Protein AF-A0A8E4IKQ4-F1 (afdb_monomer_lite)

Foldseek 3Di:
DPVVVVVV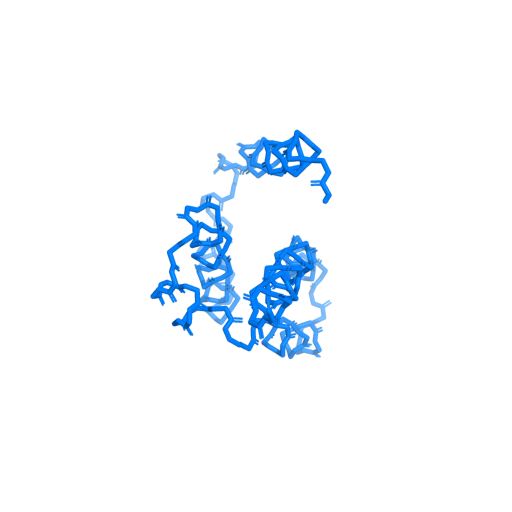VVVVLVVVVVVCCVVCPVVLVVDPPLLNVLVVLLVQCLVCLVVVPPVSVVVRVPCNVVSLVVQCVVDPDPVSNVSSVSSVVSNVSSVVSVVVVVVVPD

Secondary structure (DSSP, 8-state):
--HHHHHHHHHHHHHHHHTTHHHHHHHHTTS-HHHHHHHHHHHHHHHHHHHT-HHHHHHHSTTHHHHHHHHHHH---HHHHHHHHHTHHHHHHHHHHHHHHHHT--

pLDDT: mean 77.31, std 18.65, range [36.03, 97.0]

Organism: Escherichia fergusonii (NCBI:txid564)

Structure (mmCIF, N/CA/C/O backbone):
data_AF-A0A8E4IKQ4-F1
#
_entry.id   AF-A0A8E4IKQ4-F1
#
loop_
_atom_site.group_PDB
_atom_site.id
_atom_site.type_symbol
_atom_site.label_atom_id
_atom_site.label_alt_id
_atom_site.label_comp_id
_atom_site.label_asym_id
_atom_site.label_entity_id
_atom_site.label_seq_id
_atom_site.pdbx_PDB_ins_code
_atom_site.Cartn_x
_atom_site.Cartn_y
_atom_site.Cartn_z
_atom_site.occupancy
_atom_site.B_iso_or_equiv
_atom_site.auth_seq_id
_atom_site.auth_comp_id
_atom_site.auth_asym_id
_atom_site.auth_atom_id
_atom_site.pdbx_PDB_model_num
ATOM 1 N N . MET A 1 1 ? 3.465 -10.904 -19.375 1.00 44.97 1 MET A N 1
ATOM 2 C CA . MET A 1 1 ? 2.032 -10.673 -19.099 1.00 44.97 1 MET A CA 1
ATOM 3 C C . MET A 1 1 ? 1.587 -9.632 -20.112 1.00 44.97 1 MET A C 1
ATOM 5 O O . MET A 1 1 ? 2.322 -8.672 -20.256 1.00 44.97 1 MET A O 1
ATOM 9 N N . ASN A 1 2 ? 0.536 -9.867 -20.907 1.00 42.94 2 ASN A N 1
ATOM 10 C CA . ASN A 1 2 ? 0.167 -8.963 -22.009 1.00 42.94 2 ASN A CA 1
ATOM 11 C C . ASN A 1 2 ? 0.025 -7.523 -21.487 1.00 42.94 2 ASN A C 1
ATOM 13 O O . ASN A 1 2 ? -0.848 -7.277 -20.660 1.00 42.94 2 ASN A O 1
ATOM 17 N N . ASP A 1 3 ? 0.846 -6.591 -21.977 1.00 48.03 3 ASP A N 1
ATOM 18 C CA . ASP A 1 3 ? 0.933 -5.206 -21.473 1.00 48.03 3 ASP A CA 1
ATOM 19 C C . ASP A 1 3 ? -0.424 -4.481 -21.489 1.00 48.03 3 ASP A C 1
ATOM 21 O O . ASP A 1 3 ? -0.730 -3.659 -20.629 1.00 48.03 3 ASP A O 1
ATOM 25 N N . LYS A 1 4 ? -1.304 -4.874 -22.418 1.00 38.91 4 LYS A N 1
ATOM 26 C CA . LYS A 1 4 ? -2.685 -4.384 -22.508 1.00 38.91 4 LYS A CA 1
ATOM 27 C C . LYS A 1 4 ? -3.560 -4.816 -21.329 1.00 38.91 4 LYS A C 1
ATOM 29 O O . LYS A 1 4 ? -4.429 -4.058 -20.923 1.00 38.91 4 LYS A O 1
ATOM 34 N N . LEU A 1 5 ? -3.338 -6.011 -20.778 1.00 45.12 5 LEU A N 1
ATOM 35 C CA . LEU A 1 5 ? -4.087 -6.514 -19.624 1.00 45.12 5 LEU A CA 1
ATOM 36 C C . LEU A 1 5 ? -3.705 -5.738 -18.356 1.00 45.12 5 LEU A C 1
ATOM 38 O O . LEU A 1 5 ? -4.582 -5.358 -17.592 1.00 45.12 5 LEU A O 1
ATOM 42 N N . SER A 1 6 ? -2.412 -5.436 -18.186 1.00 51.88 6 SER A N 1
ATOM 43 C CA . SER A 1 6 ? -1.914 -4.626 -17.066 1.00 51.88 6 SER A CA 1
ATOM 44 C C . SER A 1 6 ? -2.443 -3.194 -17.127 1.00 51.88 6 SER A C 1
ATOM 46 O O . SER A 1 6 ? -2.860 -2.657 -16.109 1.00 51.88 6 SER A O 1
ATOM 48 N N . LEU A 1 7 ? -2.481 -2.597 -18.323 1.00 46.47 7 LEU A N 1
ATOM 49 C CA . LEU A 1 7 ? -3.029 -1.257 -18.535 1.00 46.47 7 LEU A CA 1
ATOM 50 C C . LEU A 1 7 ? -4.542 -1.207 -18.273 1.00 46.47 7 LEU A C 1
ATOM 52 O O . LEU A 1 7 ? -5.025 -0.259 -17.667 1.00 46.47 7 LEU A O 1
ATOM 56 N N . ILE A 1 8 ? -5.295 -2.227 -18.702 1.00 52.00 8 ILE A N 1
ATOM 57 C CA . ILE A 1 8 ? -6.742 -2.303 -18.450 1.00 52.00 8 ILE A CA 1
ATOM 58 C C . ILE A 1 8 ? -7.021 -2.455 -16.954 1.00 52.00 8 ILE A C 1
ATOM 60 O O . ILE A 1 8 ? -7.897 -1.760 -16.451 1.00 52.00 8 ILE A O 1
ATOM 64 N N . VAL A 1 9 ? -6.270 -3.289 -16.228 1.00 55.94 9 VAL A N 1
ATOM 65 C CA . VAL A 1 9 ? -6.391 -3.393 -14.762 1.00 55.94 9 VAL A CA 1
ATOM 66 C C . VAL A 1 9 ? -6.093 -2.043 -14.110 1.00 55.94 9 VAL A C 1
ATOM 68 O O . VAL A 1 9 ? -6.921 -1.563 -13.348 1.00 55.94 9 VAL A O 1
ATOM 71 N N . PHE A 1 10 ? -5.004 -1.377 -14.500 1.00 53.44 10 PHE A N 1
ATOM 72 C CA . PHE A 1 10 ? -4.616 -0.062 -13.978 1.00 53.44 10 PHE A CA 1
ATOM 73 C C . PHE A 1 10 ? -5.680 1.021 -14.237 1.00 53.44 10 PHE A C 1
ATOM 75 O O . PHE A 1 10 ? -6.057 1.765 -13.338 1.00 53.44 10 PHE A O 1
ATOM 82 N N . ILE A 1 11 ? -6.240 1.077 -15.451 1.00 54.88 11 ILE A N 1
ATOM 83 C CA . ILE A 1 11 ? -7.310 2.024 -15.804 1.00 54.88 11 ILE A CA 1
ATOM 84 C C . ILE A 1 11 ? -8.599 1.698 -15.041 1.00 54.88 11 ILE A C 1
ATOM 86 O O . ILE A 1 11 ? -9.261 2.604 -14.546 1.00 54.88 11 ILE A O 1
ATOM 90 N N . THR A 1 12 ? -8.959 0.420 -14.911 1.00 52.47 12 THR A N 1
ATOM 91 C CA . THR A 1 12 ? -10.165 0.012 -14.170 1.00 52.47 12 THR A CA 1
ATOM 92 C C . THR A 1 12 ? -10.021 0.340 -12.680 1.00 52.47 12 THR A C 1
ATOM 94 O O . THR A 1 12 ? -10.972 0.816 -12.063 1.00 52.47 12 THR A O 1
ATOM 97 N N . PHE A 1 13 ? -8.818 0.171 -12.129 1.00 54.28 13 PHE A N 1
ATOM 98 C CA . PHE A 1 13 ? -8.466 0.509 -10.753 1.00 54.28 13 PHE A CA 1
ATOM 99 C C . PHE A 1 13 ? -8.556 2.023 -10.498 1.00 54.28 13 PHE A C 1
ATOM 101 O O . PHE A 1 13 ? -9.243 2.457 -9.573 1.00 54.28 13 PHE A O 1
ATOM 108 N N . LEU A 1 14 ? -7.988 2.845 -11.389 1.00 51.12 14 LEU A N 1
ATOM 109 C CA . LEU A 1 14 ? -8.086 4.310 -11.333 1.00 51.12 14 LEU A CA 1
ATOM 110 C C . LEU A 1 14 ? -9.533 4.815 -11.449 1.00 51.12 14 LEU A C 1
ATOM 112 O O . LEU A 1 14 ? -9.933 5.730 -10.726 1.00 51.12 14 LEU A O 1
ATOM 116 N N . VAL A 1 15 ? -10.340 4.222 -12.335 1.00 49.75 15 VAL A N 1
ATOM 117 C CA . VAL A 1 15 ? -11.752 4.597 -12.511 1.00 49.75 15 VAL A CA 1
ATOM 118 C C . VAL A 1 15 ? -12.581 4.216 -11.281 1.00 49.75 15 VAL A C 1
ATOM 120 O O . VAL A 1 15 ? -13.396 5.026 -10.847 1.00 49.75 15 VAL A O 1
ATOM 123 N N . LEU A 1 16 ? -12.342 3.053 -10.664 1.00 50.19 16 LEU A N 1
ATOM 124 C CA . LEU A 1 16 ? -13.011 2.658 -9.417 1.00 50.19 16 LEU A CA 1
ATOM 125 C C . LEU A 1 16 ? -12.676 3.603 -8.253 1.00 50.19 16 LEU A C 1
ATOM 127 O O . LEU A 1 16 ? -13.577 3.972 -7.504 1.00 50.19 16 LEU A O 1
ATOM 131 N N . ARG A 1 17 ? -11.425 4.071 -8.137 1.00 53.91 17 ARG A N 1
ATOM 132 C CA . ARG A 1 17 ? -11.037 5.049 -7.101 1.00 53.91 17 ARG A CA 1
ATOM 133 C C . ARG A 1 17 ? -11.576 6.462 -7.350 1.00 53.91 17 ARG A C 1
ATOM 135 O O . ARG A 1 17 ? -11.813 7.208 -6.405 1.00 53.91 17 ARG A O 1
ATOM 142 N N . SER A 1 18 ? -11.808 6.825 -8.612 1.00 46.28 18 SER A N 1
ATOM 143 C CA . SER A 1 18 ? -12.304 8.154 -9.004 1.00 46.28 18 SER A CA 1
ATOM 144 C C . SER A 1 18 ? -13.789 8.376 -8.678 1.00 46.28 18 SER A C 1
ATOM 146 O O . SER A 1 18 ? -14.216 9.518 -8.511 1.00 46.28 18 SER A O 1
ATOM 148 N N . VAL A 1 19 ? -14.589 7.307 -8.573 1.00 45.69 19 VAL A N 1
ATOM 149 C CA . VAL A 1 19 ? -16.041 7.400 -8.309 1.00 45.69 19 VAL A CA 1
ATOM 150 C C . VAL A 1 19 ? -16.352 7.800 -6.852 1.00 45.69 19 VAL A C 1
ATOM 152 O O . VAL A 1 19 ? -17.441 8.305 -6.588 1.00 45.69 19 VAL A O 1
ATOM 155 N N . ASP A 1 20 ? -15.390 7.704 -5.927 1.00 49.09 20 ASP A N 1
ATOM 156 C CA . ASP A 1 20 ? -15.599 7.977 -4.492 1.00 49.09 20 ASP A CA 1
ATOM 157 C C . ASP A 1 20 ? -15.016 9.318 -3.989 1.00 49.09 20 ASP A C 1
ATOM 159 O O . ASP A 1 20 ? -15.228 9.707 -2.844 1.00 49.09 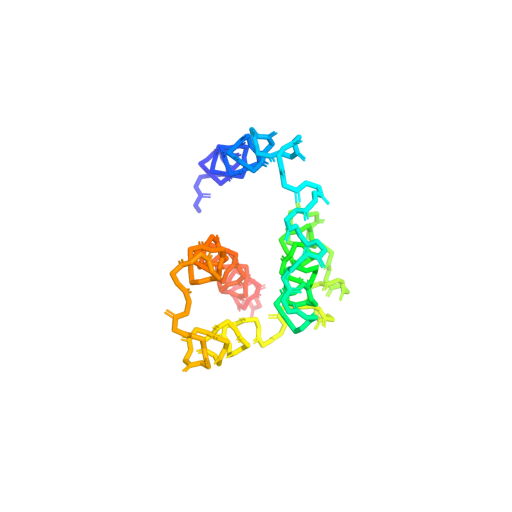20 ASP A O 1
ATOM 163 N N . VAL A 1 21 ? -14.309 10.092 -4.823 1.00 45.44 21 VAL A N 1
ATOM 164 C CA . VAL A 1 21 ? -13.500 11.246 -4.357 1.00 45.44 21 VAL A CA 1
ATOM 165 C C . VAL A 1 21 ? -14.347 12.384 -3.752 1.00 45.44 21 VAL A C 1
ATOM 167 O O . VAL A 1 21 ? -13.916 13.059 -2.816 1.00 45.44 21 VAL A O 1
ATOM 170 N N . ASN A 1 22 ? -15.591 12.565 -4.212 1.00 42.09 22 ASN A N 1
ATOM 171 C CA . ASN A 1 22 ? -16.476 13.641 -3.737 1.00 42.09 22 ASN A CA 1
ATOM 172 C C . ASN A 1 22 ? -17.144 13.357 -2.376 1.00 42.09 22 ASN A C 1
ATOM 174 O O . ASN A 1 22 ? -17.537 14.299 -1.690 1.00 42.09 22 ASN A O 1
ATOM 178 N N . ALA A 1 23 ? -17.247 12.089 -1.959 1.00 47.38 23 ALA A N 1
ATOM 179 C CA . ALA A 1 23 ? -17.651 11.710 -0.600 1.00 47.38 23 ALA A CA 1
ATOM 180 C C . ALA A 1 23 ? -16.426 11.452 0.303 1.00 47.38 23 ALA A C 1
ATOM 182 O O . ALA A 1 23 ? -16.475 11.745 1.500 1.00 47.38 23 ALA A O 1
ATOM 183 N N . ALA A 1 24 ? -15.316 10.980 -0.284 1.00 50.72 24 ALA A N 1
ATOM 184 C CA . ALA A 1 24 ? -14.076 10.595 0.389 1.00 50.72 24 ALA A CA 1
ATOM 185 C C . ALA A 1 24 ? -13.283 11.760 0.999 1.00 50.72 24 ALA A C 1
ATOM 187 O O . ALA A 1 24 ? -12.605 11.571 2.009 1.00 50.72 24 ALA A O 1
ATOM 188 N N . GLY A 1 25 ? -13.372 12.975 0.441 1.00 50.03 25 GLY A N 1
ATOM 189 C CA . GLY A 1 25 ? -12.570 14.117 0.903 1.00 50.03 25 GLY A CA 1
ATOM 190 C C . GLY A 1 25 ? -12.745 14.457 2.392 1.00 50.03 25 GLY A C 1
ATOM 191 O O . GLY A 1 25 ? -11.797 14.887 3.037 1.00 50.03 25 GLY A O 1
ATOM 192 N N . ASN A 1 26 ? -13.923 14.206 2.979 1.00 54.41 26 ASN A N 1
ATOM 193 C CA . ASN A 1 26 ? -14.174 14.414 4.414 1.00 54.41 26 ASN A CA 1
ATOM 194 C C . ASN A 1 26 ? -13.969 13.136 5.25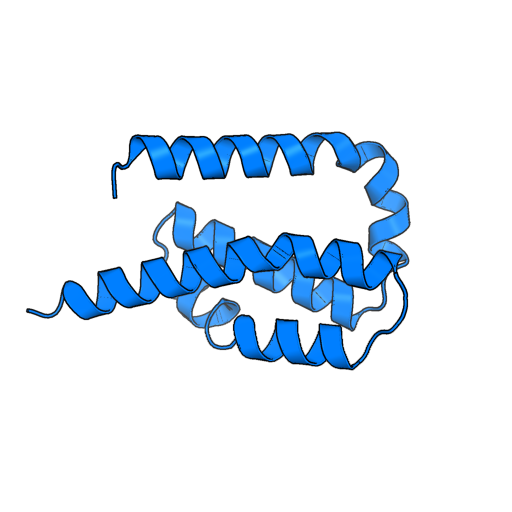5 1.00 54.41 26 ASN A C 1
ATOM 196 O O . ASN A 1 26 ? -13.931 13.199 6.480 1.00 54.41 26 ASN A O 1
ATOM 200 N N . THR A 1 27 ? -13.871 11.963 4.631 1.00 65.31 27 THR A N 1
ATOM 201 C CA . THR A 1 27 ? -13.663 10.669 5.302 1.00 65.31 27 THR A CA 1
ATOM 202 C C . THR A 1 27 ? -12.195 10.265 5.356 1.00 65.31 27 THR A C 1
ATOM 204 O O . THR A 1 27 ? -11.804 9.659 6.347 1.00 65.31 27 THR A O 1
ATOM 207 N N . TYR A 1 28 ? -11.366 10.660 4.386 1.00 69.31 28 TYR A N 1
ATOM 208 C CA . TYR A 1 28 ? -9.917 10.438 4.416 1.00 69.31 28 TYR A CA 1
ATOM 209 C C . TYR A 1 28 ? -9.284 11.096 5.649 1.00 69.31 28 TYR A C 1
ATOM 211 O O . TYR A 1 28 ? -8.652 10.418 6.453 1.00 69.31 28 TYR A O 1
ATOM 219 N N . TYR A 1 29 ? -9.568 12.379 5.910 1.00 75.75 29 TYR A N 1
ATOM 220 C CA . TYR A 1 29 ? -9.066 13.074 7.108 1.00 75.75 29 TYR A CA 1
ATOM 221 C C . TYR A 1 29 ? -9.646 12.554 8.435 1.00 75.75 29 TYR A C 1
ATOM 223 O O . TYR A 1 29 ? -9.115 12.871 9.498 1.00 75.75 29 TYR A O 1
ATOM 231 N N . LYS A 1 30 ? -10.703 11.734 8.395 1.00 82.44 30 LYS A N 1
ATOM 232 C CA . LYS A 1 30 ? -11.246 11.045 9.578 1.00 82.44 30 LYS A CA 1
ATOM 233 C C . LYS A 1 30 ? -10.579 9.699 9.845 1.00 82.44 30 LYS A C 1
ATOM 235 O O . LYS A 1 30 ? -10.781 9.147 10.924 1.00 82.44 30 LYS A O 1
ATOM 240 N N . LEU A 1 31 ? -9.807 9.167 8.897 1.00 86.62 31 LEU A N 1
ATOM 241 C CA . LEU A 1 31 ? -9.036 7.950 9.122 1.00 86.62 31 LEU A CA 1
ATOM 242 C C . LEU A 1 31 ? -7.966 8.193 10.187 1.00 86.62 31 LEU A C 1
ATOM 244 O O . LEU A 1 31 ? -7.480 9.316 10.318 1.00 86.62 31 LEU A O 1
ATOM 248 N N . PRO A 1 32 ? -7.560 7.159 10.933 1.00 92.81 32 PRO A N 1
ATOM 249 C CA . PRO A 1 32 ? -6.371 7.245 11.763 1.00 92.81 32 PRO A CA 1
ATOM 250 C C . PRO A 1 32 ? -5.155 7.674 10.937 1.00 92.81 32 PRO A C 1
ATOM 252 O O . PRO A 1 32 ? -5.029 7.312 9.768 1.00 92.81 32 PRO A O 1
ATOM 255 N N . GLU A 1 33 ? -4.253 8.436 11.549 1.00 92.69 33 GLU A N 1
ATOM 256 C CA . GLU A 1 33 ? -3.074 8.977 10.866 1.00 92.69 33 GLU A CA 1
ATOM 257 C C . GLU A 1 33 ? -2.203 7.886 10.238 1.00 92.69 33 GLU A C 1
ATOM 259 O O . GLU A 1 33 ? -1.773 8.037 9.103 1.00 92.69 33 GLU A O 1
ATOM 264 N N . GLU A 1 34 ? -2.033 6.756 10.921 1.00 93.75 34 GLU A N 1
ATOM 265 C CA . GLU A 1 34 ? -1.289 5.608 10.393 1.00 93.75 34 GLU A CA 1
ATOM 266 C C . GLU A 1 34 ? -1.941 4.978 9.154 1.00 93.75 34 GLU A C 1
ATOM 268 O O . GLU A 1 34 ? -1.238 4.554 8.242 1.00 93.75 34 GLU A O 1
ATOM 273 N N . ILE A 1 35 ? -3.278 4.975 9.074 1.00 93.75 35 ILE A N 1
ATOM 274 C CA . ILE A 1 35 ? -3.997 4.481 7.892 1.00 93.75 35 ILE A CA 1
ATOM 275 C C . ILE A 1 35 ? -3.809 5.446 6.724 1.00 93.75 35 ILE A C 1
ATOM 277 O O . ILE A 1 35 ? -3.573 5.003 5.605 1.00 93.75 35 ILE A O 1
ATOM 281 N N . ARG A 1 36 ? -3.886 6.759 6.975 1.00 92.31 36 ARG A N 1
ATOM 282 C CA . ARG A 1 36 ? -3.619 7.771 5.942 1.00 92.31 36 ARG A CA 1
ATOM 283 C C . ARG A 1 36 ? -2.182 7.703 5.438 1.00 92.31 36 ARG A C 1
ATOM 285 O O . ARG A 1 36 ? -1.972 7.691 4.236 1.00 92.31 36 ARG A O 1
ATOM 292 N N . GLY A 1 37 ? -1.219 7.611 6.353 1.00 91.75 37 GLY A N 1
ATOM 293 C CA . GLY A 1 37 ? 0.194 7.499 6.001 1.00 91.75 37 GLY A CA 1
ATOM 294 C C . GLY A 1 37 ? 0.454 6.283 5.117 1.00 91.75 37 GLY A C 1
ATOM 295 O O . GLY A 1 37 ? 1.095 6.408 4.080 1.00 91.75 37 GLY A O 1
ATOM 296 N N . PHE A 1 38 ? -0.125 5.131 5.466 1.00 94.12 38 PHE A N 1
ATOM 297 C CA . PHE A 1 38 ? -0.041 3.942 4.620 1.00 94.12 38 PHE A CA 1
ATOM 298 C C . PHE A 1 38 ? -0.687 4.145 3.242 1.00 94.12 38 PHE A C 1
ATOM 300 O O . PHE A 1 38 ? -0.093 3.771 2.235 1.00 94.12 38 PHE A O 1
ATOM 307 N N . VAL A 1 39 ? -1.876 4.756 3.179 1.00 91.12 39 VAL A N 1
ATOM 308 C CA . VAL A 1 39 ? -2.555 5.090 1.913 1.00 91.12 39 VAL A CA 1
ATOM 309 C C . VAL A 1 39 ? -1.648 5.920 1.000 1.00 91.12 39 VAL A C 1
ATOM 311 O O . VAL A 1 39 ? -1.494 5.581 -0.172 1.00 91.12 39 VAL A O 1
ATOM 314 N N . ASP A 1 40 ? -0.998 6.952 1.538 1.00 90.31 40 ASP A N 1
ATOM 315 C CA . ASP A 1 40 ? -0.130 7.847 0.764 1.00 90.31 40 ASP A CA 1
ATOM 316 C C . ASP A 1 40 ? 1.117 7.120 0.231 1.00 90.31 40 ASP A C 1
ATOM 318 O O . ASP A 1 40 ? 1.516 7.303 -0.925 1.00 90.31 40 ASP A O 1
ATOM 322 N N . VAL A 1 41 ? 1.720 6.260 1.060 1.00 91.44 41 VAL A N 1
ATOM 323 C CA . VAL A 1 41 ? 2.865 5.416 0.681 1.00 91.44 41 VAL A CA 1
ATOM 324 C C . VAL A 1 41 ? 2.463 4.422 -0.406 1.00 91.44 41 VAL A C 1
ATOM 326 O O . VAL A 1 41 ? 3.170 4.267 -1.405 1.00 91.44 41 VAL A O 1
ATOM 329 N N . ALA A 1 42 ? 1.311 3.772 -0.252 1.00 90.69 42 ALA A N 1
ATOM 330 C CA . ALA A 1 42 ? 0.833 2.771 -1.189 1.00 90.69 42 ALA A CA 1
ATOM 331 C C . ALA A 1 42 ? 0.457 3.376 -2.552 1.00 90.69 42 ALA A C 1
ATOM 333 O O . ALA A 1 42 ? 0.834 2.828 -3.590 1.00 90.69 42 ALA A O 1
ATOM 334 N N . ASP A 1 43 ? -0.183 4.546 -2.566 1.00 88.31 43 ASP A N 1
ATOM 335 C CA . ASP A 1 43 ? -0.461 5.297 -3.795 1.00 88.31 43 ASP A CA 1
ATOM 336 C C . ASP A 1 43 ? 0.842 5.730 -4.491 1.00 88.31 43 ASP A C 1
ATOM 338 O O . ASP A 1 43 ? 0.987 5.590 -5.710 1.00 88.31 43 ASP A O 1
ATOM 342 N N . SER A 1 44 ? 1.834 6.188 -3.719 1.00 88.19 44 SER A N 1
ATOM 343 C CA . SER A 1 44 ? 3.160 6.556 -4.239 1.00 88.19 44 SER A CA 1
ATOM 344 C C . SER A 1 44 ? 3.906 5.354 -4.821 1.00 88.19 44 SER A C 1
ATOM 346 O O . SER A 1 44 ? 4.582 5.473 -5.848 1.00 88.19 44 SER A O 1
ATOM 348 N N . CYS A 1 45 ? 3.760 4.183 -4.199 1.00 89.56 45 CYS A N 1
ATOM 349 C CA . CYS A 1 45 ? 4.317 2.935 -4.696 1.00 89.56 45 CYS A CA 1
ATOM 350 C C . CYS A 1 45 ? 3.725 2.558 -6.063 1.00 89.56 45 CYS A C 1
ATOM 352 O O . CYS A 1 45 ? 4.461 2.290 -7.017 1.00 89.56 45 CYS A O 1
ATOM 354 N N . GLU A 1 46 ? 2.397 2.583 -6.181 1.00 87.44 46 GLU A N 1
ATOM 355 C CA . GLU A 1 46 ? 1.696 2.270 -7.426 1.00 87.44 46 GLU A CA 1
ATOM 356 C C . GLU A 1 46 ? 2.063 3.249 -8.547 1.00 87.44 46 GLU A C 1
ATOM 358 O O . GLU A 1 46 ? 2.374 2.831 -9.669 1.00 87.44 46 GLU A O 1
ATOM 363 N N . TYR A 1 47 ? 2.122 4.545 -8.224 1.00 86.19 47 TYR A N 1
ATOM 364 C CA . TYR A 1 47 ? 2.590 5.571 -9.147 1.00 86.19 47 TYR A CA 1
ATOM 365 C C . TYR A 1 47 ? 4.014 5.278 -9.631 1.00 86.19 47 TYR A C 1
ATOM 367 O O . TYR A 1 47 ? 4.232 5.189 -10.842 1.00 86.19 47 TYR A O 1
ATOM 375 N N . GLY A 1 48 ? 4.959 5.040 -8.714 1.00 88.88 48 GLY A N 1
ATOM 376 C CA . GLY A 1 48 ? 6.350 4.723 -9.042 1.00 88.88 48 GLY A CA 1
ATOM 377 C C . GLY A 1 48 ? 6.477 3.514 -9.971 1.00 88.88 48 GLY A C 1
ATOM 378 O O . GLY A 1 48 ? 7.212 3.571 -10.957 1.00 88.88 48 GLY A O 1
ATOM 379 N N . ILE A 1 49 ? 5.707 2.447 -9.724 1.00 86.69 49 ILE A N 1
ATOM 380 C CA . ILE A 1 49 ? 5.672 1.258 -10.592 1.00 86.69 49 ILE A CA 1
ATOM 381 C C . ILE A 1 49 ? 5.134 1.603 -11.983 1.00 86.69 49 ILE A C 1
ATOM 383 O O . ILE A 1 49 ? 5.699 1.147 -12.980 1.00 86.69 49 ILE A O 1
ATOM 387 N N . SER A 1 50 ? 4.081 2.419 -12.070 1.00 85.50 50 SER A N 1
ATOM 388 C CA . SER A 1 50 ? 3.446 2.783 -13.343 1.00 85.50 50 SER A CA 1
ATOM 389 C C . SER A 1 50 ? 4.376 3.550 -14.289 1.00 85.50 50 SER A C 1
ATOM 391 O O . SER A 1 50 ? 4.340 3.328 -15.500 1.00 85.50 50 SER A O 1
ATOM 393 N N . ILE A 1 51 ? 5.255 4.391 -13.737 1.00 88.38 51 ILE A N 1
ATOM 394 C CA . ILE A 1 51 ? 6.255 5.155 -14.496 1.00 88.38 51 ILE A CA 1
ATOM 395 C C . ILE A 1 51 ? 7.646 4.502 -14.485 1.00 88.38 51 ILE A C 1
ATOM 397 O O . ILE A 1 51 ? 8.578 5.037 -15.083 1.00 88.38 51 ILE A O 1
ATOM 401 N N . ASN A 1 52 ? 7.787 3.335 -13.841 1.00 86.31 52 ASN A N 1
ATOM 402 C CA . ASN A 1 52 ? 9.045 2.605 -13.662 1.00 86.31 52 ASN A CA 1
ATOM 403 C C . ASN A 1 52 ? 10.167 3.482 -13.051 1.00 86.31 52 ASN A C 1
ATOM 405 O O . ASN A 1 52 ? 11.324 3.412 -13.469 1.00 86.31 52 ASN A O 1
ATOM 409 N N . ASP A 1 53 ? 9.821 4.296 -12.050 1.00 87.69 53 ASP A N 1
ATOM 410 C CA . ASP A 1 53 ? 10.765 5.111 -11.280 1.00 87.69 53 ASP A CA 1
ATOM 411 C C . ASP A 1 53 ? 11.346 4.297 -10.114 1.00 87.69 53 ASP A C 1
ATOM 413 O O . ASP A 1 53 ? 10.705 4.066 -9.087 1.00 87.69 53 ASP A O 1
ATOM 417 N N . GLU A 1 54 ? 12.591 3.844 -10.269 1.00 86.44 54 GLU A N 1
ATOM 418 C CA . GLU A 1 54 ? 13.247 2.996 -9.270 1.00 86.44 54 GLU A CA 1
ATOM 419 C C . GLU A 1 54 ? 13.519 3.698 -7.935 1.00 86.44 54 GLU A C 1
ATOM 421 O O . GLU A 1 54 ? 13.659 3.007 -6.923 1.00 86.44 54 GLU A O 1
ATOM 426 N N . TYR A 1 55 ? 13.613 5.031 -7.914 1.00 85.06 55 TYR A N 1
ATOM 427 C CA . TYR A 1 55 ? 13.833 5.784 -6.682 1.00 85.06 55 TYR A CA 1
ATOM 428 C C . TYR A 1 55 ? 12.565 5.754 -5.823 1.00 85.06 55 TYR A C 1
ATOM 430 O O . TYR A 1 55 ? 12.606 5.262 -4.694 1.00 85.06 55 TYR A O 1
ATOM 438 N N . PHE A 1 56 ? 11.424 6.145 -6.404 1.00 84.50 56 PHE A N 1
ATOM 439 C CA . PHE A 1 56 ? 10.125 6.113 -5.721 1.00 84.50 56 PHE A CA 1
ATOM 440 C C . PHE A 1 56 ? 9.764 4.712 -5.230 1.00 84.50 56 PHE A C 1
ATOM 442 O O . PHE A 1 56 ? 9.282 4.549 -4.109 1.00 84.50 56 PHE A O 1
ATOM 449 N N . ILE A 1 57 ? 10.032 3.689 -6.047 1.00 87.19 57 ILE A N 1
ATOM 450 C CA . ILE A 1 57 ? 9.728 2.300 -5.694 1.00 87.19 57 ILE A CA 1
ATOM 451 C C . ILE A 1 57 ? 10.580 1.826 -4.513 1.00 87.19 57 ILE A C 1
ATOM 453 O O . ILE A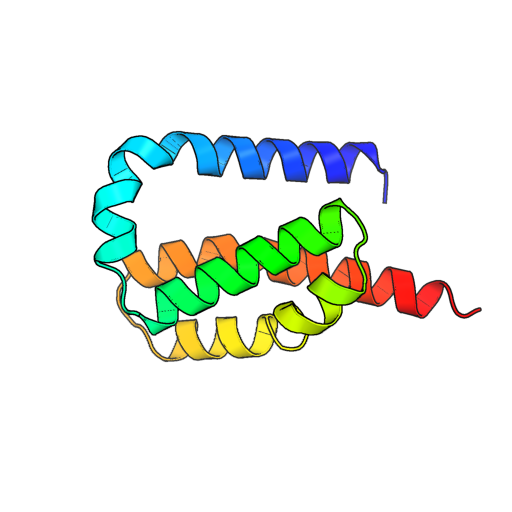 1 57 ? 10.071 1.146 -3.623 1.00 87.19 57 ILE A O 1
ATOM 457 N N . LYS A 1 58 ? 11.878 2.154 -4.483 1.00 86.50 58 LYS A N 1
ATOM 458 C CA . LYS A 1 58 ? 12.749 1.760 -3.364 1.00 86.50 58 LYS A CA 1
ATOM 459 C C . LYS A 1 58 ? 12.352 2.448 -2.066 1.00 86.50 58 LYS A C 1
ATOM 461 O O . LYS A 1 58 ? 12.377 1.796 -1.028 1.00 86.50 58 LYS A O 1
ATOM 466 N N . GLU A 1 59 ? 12.005 3.728 -2.139 1.00 85.75 59 GLU A N 1
ATOM 467 C CA . GLU A 1 59 ? 11.636 4.523 -0.970 1.00 85.75 59 GLU A CA 1
ATOM 468 C C . GLU A 1 59 ? 10.292 4.077 -0.377 1.00 85.75 59 GLU A C 1
ATOM 470 O O . GLU A 1 59 ? 10.195 3.922 0.835 1.00 85.75 59 GLU A O 1
ATOM 475 N N . ASN A 1 60 ? 9.291 3.785 -1.217 1.00 86.56 60 ASN A N 1
ATOM 476 C CA . ASN A 1 60 ? 7.907 3.618 -0.755 1.00 86.56 60 ASN A CA 1
ATOM 477 C C . ASN A 1 60 ? 7.382 2.173 -0.775 1.00 86.56 60 ASN A C 1
ATOM 479 O O . ASN A 1 60 ? 6.468 1.846 -0.031 1.00 86.56 60 ASN A O 1
ATOM 483 N N . CYS A 1 61 ? 7.916 1.279 -1.612 1.00 90.06 61 CYS A N 1
ATOM 484 C CA . CYS A 1 61 ? 7.315 -0.052 -1.781 1.00 90.06 61 CYS A CA 1
ATOM 485 C C . CYS A 1 61 ? 7.964 -1.163 -0.942 1.00 90.06 61 CYS A C 1
ATOM 487 O O . CYS A 1 61 ? 7.479 -2.292 -0.953 1.00 90.06 61 CYS A O 1
ATOM 489 N N . SER A 1 62 ? 9.110 -0.905 -0.303 1.00 85.19 62 SER A N 1
ATOM 490 C CA . SER A 1 62 ? 10.024 -1.974 0.133 1.00 85.19 62 SER A CA 1
ATOM 491 C C . SER A 1 62 ? 9.432 -2.974 1.140 1.00 85.19 62 SER A C 1
ATOM 493 O O . SER A 1 62 ? 9.760 -4.160 1.039 1.00 85.19 62 SER A O 1
ATOM 495 N N . ASP A 1 63 ? 8.532 -2.533 2.027 1.00 88.50 63 ASP A N 1
ATOM 496 C CA . ASP A 1 63 ? 7.831 -3.376 3.014 1.00 88.50 63 ASP A CA 1
ATOM 497 C C . ASP A 1 63 ? 6.298 -3.208 2.983 1.00 88.50 63 ASP A C 1
ATOM 499 O O . ASP A 1 63 ? 5.596 -3.402 3.974 1.00 88.50 63 ASP A O 1
ATOM 503 N N . ILE A 1 64 ? 5.744 -2.859 1.817 1.00 92.31 64 ILE A N 1
ATOM 504 C CA . ILE A 1 64 ? 4.313 -2.541 1.682 1.00 92.31 64 ILE A CA 1
ATOM 505 C C . ILE A 1 64 ? 3.382 -3.703 2.085 1.00 92.31 64 ILE A C 1
ATOM 507 O O . ILE A 1 64 ? 2.303 -3.483 2.630 1.00 92.31 64 ILE A O 1
ATOM 511 N N . GLU A 1 65 ? 3.807 -4.953 1.871 1.00 94.94 65 GLU A N 1
ATOM 512 C CA . GLU A 1 65 ? 3.073 -6.151 2.302 1.00 94.94 65 GLU A CA 1
ATOM 513 C C . GLU A 1 65 ? 3.071 -6.309 3.830 1.00 94.94 65 GLU A C 1
ATOM 515 O O . GLU A 1 65 ? 2.040 -6.637 4.425 1.00 94.94 65 GLU A O 1
ATOM 520 N N . GLY A 1 66 ? 4.222 -6.082 4.470 1.00 95.12 66 GLY A N 1
ATOM 521 C CA . GLY A 1 66 ? 4.373 -6.172 5.918 1.00 95.12 66 GLY A CA 1
ATOM 522 C C . GLY A 1 66 ? 3.529 -5.120 6.629 1.00 95.12 66 GLY A C 1
ATOM 523 O O . GLY A 1 66 ? 2.762 -5.450 7.539 1.00 95.12 66 GLY A O 1
ATOM 524 N N . GLU A 1 67 ? 3.600 -3.874 6.160 1.00 95.12 67 GLU A N 1
ATOM 525 C CA . GLU A 1 67 ? 2.806 -2.766 6.692 1.00 95.12 67 GLU A CA 1
ATOM 526 C C . GLU A 1 67 ? 1.300 -3.005 6.530 1.00 95.12 67 GLU A C 1
ATOM 528 O O . GLU A 1 67 ? 0.550 -2.878 7.504 1.00 95.12 67 GLU A O 1
ATOM 533 N N . LEU A 1 68 ? 0.852 -3.444 5.346 1.00 96.12 68 LEU A N 1
ATOM 534 C CA . LEU A 1 68 ? -0.561 -3.737 5.100 1.00 96.12 68 LEU A CA 1
ATOM 535 C C . LEU A 1 68 ? -1.094 -4.823 6.045 1.00 96.12 68 LEU A C 1
ATOM 537 O O . LEU A 1 68 ? -2.157 -4.664 6.655 1.00 96.12 68 LEU A O 1
ATOM 541 N N . ASN A 1 69 ? -0.353 -5.923 6.192 1.00 96.19 69 ASN A N 1
ATOM 542 C CA . ASN A 1 69 ? -0.734 -7.031 7.068 1.00 96.19 69 ASN A CA 1
ATOM 543 C C . ASN A 1 69 ? -0.755 -6.613 8.543 1.00 96.19 69 ASN A C 1
ATOM 545 O O . ASN A 1 69 ? -1.672 -6.990 9.278 1.00 96.19 69 ASN A O 1
ATOM 549 N N . SER A 1 70 ? 0.217 -5.803 8.966 1.00 96.88 70 SER A N 1
ATOM 550 C CA . SER A 1 70 ? 0.270 -5.238 10.315 1.00 96.88 70 SER A CA 1
ATOM 551 C C . SER A 1 70 ? -0.974 -4.396 10.616 1.00 96.88 70 SER A C 1
ATOM 553 O O . SER A 1 70 ? -1.653 -4.619 11.622 1.00 96.88 70 SER A O 1
ATOM 555 N N . LEU A 1 71 ? -1.352 -3.491 9.705 1.00 96.50 71 LEU A N 1
ATOM 556 C CA . LEU A 1 71 ? -2.534 -2.642 9.867 1.00 96.50 71 LEU A CA 1
ATOM 557 C C . LEU A 1 71 ? -3.835 -3.453 9.855 1.00 96.50 71 LEU A C 1
ATOM 559 O O . LEU A 1 71 ? -4.698 -3.239 10.708 1.00 96.50 71 LEU A O 1
ATOM 563 N N . LYS A 1 72 ? -3.968 -4.442 8.963 1.00 95.44 72 LYS A N 1
ATOM 564 C CA . LYS A 1 72 ? -5.127 -5.351 8.954 1.00 95.44 72 LYS A CA 1
ATOM 565 C C . LYS A 1 72 ? -5.251 -6.164 10.245 1.00 95.44 72 LYS A C 1
ATOM 567 O O . LYS A 1 72 ? -6.364 -6.429 10.686 1.00 95.44 72 LYS A O 1
ATOM 572 N N . GLY A 1 73 ? -4.132 -6.543 10.864 1.00 95.62 73 GLY A N 1
ATOM 573 C CA . GLY A 1 73 ? -4.122 -7.216 12.165 1.00 95.62 73 GLY A CA 1
ATOM 574 C C . GLY A 1 73 ? -4.443 -6.287 13.341 1.00 95.62 73 GLY A C 1
ATOM 575 O O . GLY A 1 73 ? -4.984 -6.736 14.351 1.00 95.62 73 GLY A O 1
ATOM 576 N N . LYS A 1 74 ? -4.130 -4.993 13.216 1.00 97.00 74 LYS A N 1
ATOM 577 C CA . LYS A 1 74 ? -4.336 -3.980 14.261 1.00 97.00 74 LYS A CA 1
ATOM 578 C C . LYS A 1 74 ? -5.780 -3.478 14.344 1.00 97.00 74 LYS A C 1
ATOM 580 O O . LYS A 1 74 ? -6.244 -3.144 15.435 1.00 97.00 74 LYS A O 1
ATOM 585 N N . TYR A 1 75 ? -6.486 -3.406 13.219 1.00 93.25 75 TYR A N 1
ATOM 586 C CA . TYR A 1 75 ? -7.821 -2.812 13.141 1.00 93.25 75 TYR A CA 1
ATOM 587 C C . TYR A 1 75 ? -8.928 -3.854 12.978 1.00 93.25 75 TYR A C 1
ATOM 589 O O . TYR A 1 75 ? -8.849 -4.742 12.140 1.00 93.25 75 TYR A O 1
ATOM 597 N N . SER A 1 76 ? -10.011 -3.703 13.745 1.00 92.12 76 SER A N 1
ATOM 598 C CA . SER A 1 76 ? -11.240 -4.504 13.611 1.00 92.12 76 SER A CA 1
ATOM 599 C C . SER A 1 76 ? -12.396 -3.741 12.956 1.00 92.12 76 SER A C 1
ATOM 601 O O . SER A 1 76 ? -13.439 -4.326 12.659 1.00 92.12 76 SER A O 1
ATOM 603 N N . ASP A 1 77 ? -12.227 -2.435 12.730 1.00 92.00 77 ASP A N 1
ATOM 604 C CA . ASP A 1 77 ? -13.234 -1.594 12.093 1.00 92.00 77 ASP A CA 1
ATOM 605 C C . ASP A 1 77 ? -13.429 -2.007 10.627 1.00 92.00 77 ASP A C 1
ATOM 607 O O . ASP A 1 77 ? -12.490 -2.022 9.828 1.00 92.00 77 ASP A O 1
ATOM 611 N N . LYS A 1 78 ? -14.672 -2.336 10.265 1.00 89.06 78 LYS A N 1
ATOM 612 C CA . LYS A 1 78 ? -15.009 -2.862 8.937 1.00 89.06 78 LYS A CA 1
ATOM 613 C C . LYS A 1 78 ? -14.721 -1.864 7.814 1.00 89.06 78 LYS A C 1
ATOM 615 O O . LYS A 1 78 ? -14.349 -2.283 6.721 1.00 89.06 78 LYS A O 1
ATOM 620 N N . TYR A 1 79 ? -14.908 -0.571 8.064 1.00 84.75 79 TYR A N 1
ATOM 621 C CA . TYR A 1 79 ? -14.657 0.470 7.075 1.00 84.75 79 TYR A CA 1
ATOM 622 C C . TYR A 1 79 ? -13.151 0.631 6.836 1.00 84.75 79 TYR A C 1
ATOM 624 O O . TYR A 1 79 ? -12.708 0.609 5.687 1.00 84.75 79 TYR A O 1
ATOM 632 N N . ILE A 1 80 ? -12.345 0.659 7.899 1.00 87.62 80 ILE A N 1
ATOM 633 C CA . ILE A 1 80 ? -10.879 0.684 7.772 1.00 87.62 80 ILE A CA 1
ATOM 634 C C . ILE A 1 80 ? -10.376 -0.563 7.040 1.00 87.62 80 ILE A C 1
ATOM 636 O O . ILE A 1 80 ? -9.600 -0.451 6.094 1.00 87.62 80 ILE A O 1
ATOM 640 N N . LEU A 1 81 ? -10.862 -1.748 7.412 1.00 91.06 81 LEU A N 1
ATOM 641 C CA . LEU A 1 81 ? -10.489 -2.993 6.740 1.00 91.06 81 LEU A CA 1
ATOM 642 C C . LEU A 1 81 ? -10.882 -3.000 5.259 1.00 91.06 81 LEU A C 1
ATOM 644 O O . LEU A 1 81 ? -10.125 -3.518 4.436 1.00 91.06 81 LEU A O 1
ATOM 648 N N . SER A 1 82 ? -12.026 -2.406 4.896 1.00 87.00 82 SER A N 1
ATOM 649 C CA . SER A 1 82 ? -12.405 -2.268 3.486 1.00 87.00 82 SER A CA 1
ATOM 650 C C . SER A 1 82 ? -11.456 -1.362 2.708 1.00 87.00 82 SER A C 1
ATOM 652 O O . SER A 1 82 ? -11.107 -1.712 1.588 1.00 87.00 82 SER A O 1
ATOM 654 N N . ILE A 1 83 ? -10.967 -0.272 3.311 1.00 87.50 83 ILE A N 1
ATOM 655 C CA . ILE A 1 83 ? -9.968 0.605 2.685 1.00 87.50 83 ILE A CA 1
ATOM 656 C C 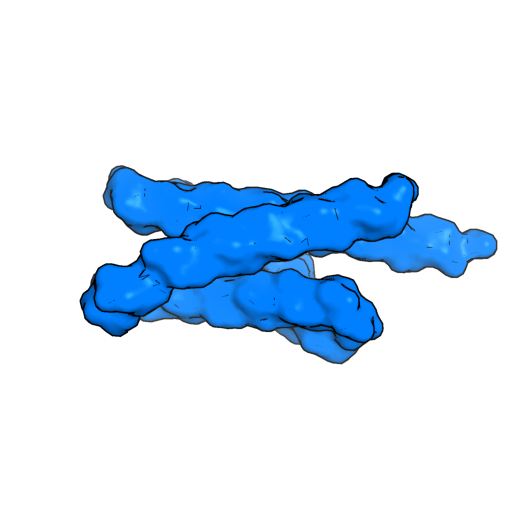. ILE A 1 83 ? -8.650 -0.139 2.504 1.00 87.50 83 ILE A C 1
ATOM 658 O O . ILE A 1 83 ? -8.119 -0.177 1.402 1.00 87.50 83 ILE A O 1
ATOM 662 N N . LEU A 1 84 ? -8.148 -0.785 3.560 1.00 91.19 84 LEU A N 1
ATOM 663 C CA . LEU A 1 84 ? -6.897 -1.542 3.495 1.00 91.19 84 LEU A CA 1
ATOM 664 C C . LEU A 1 84 ? -6.959 -2.659 2.443 1.00 91.19 84 LEU A C 1
ATOM 666 O O . LEU A 1 84 ? -5.975 -2.916 1.761 1.00 91.19 84 LEU A O 1
ATOM 670 N N . SER A 1 85 ? -8.117 -3.295 2.257 1.00 89.12 85 SER A N 1
ATOM 671 C CA . SER A 1 85 ? -8.279 -4.358 1.254 1.00 89.12 85 SER A CA 1
ATOM 672 C C . SER A 1 85 ? -8.175 -3.861 -0.193 1.00 89.12 85 SER A C 1
ATOM 674 O O . SER A 1 85 ? -7.863 -4.650 -1.076 1.00 89.12 85 SER A O 1
ATOM 676 N N . ILE A 1 86 ? -8.368 -2.562 -0.457 1.00 87.25 86 ILE A N 1
ATOM 677 C CA . ILE A 1 86 ? -8.126 -1.979 -1.790 1.00 87.25 86 ILE A CA 1
ATOM 678 C C . ILE A 1 86 ? -6.640 -2.104 -2.168 1.00 87.25 86 ILE A C 1
ATOM 680 O O . ILE A 1 86 ? -6.307 -2.239 -3.341 1.00 87.25 86 ILE A O 1
ATOM 684 N N . TYR A 1 87 ? -5.743 -2.103 -1.182 1.00 89.25 87 TYR A N 1
ATOM 685 C CA . TYR A 1 87 ? -4.294 -2.110 -1.389 1.00 89.25 87 TYR A CA 1
ATOM 686 C C . TYR A 1 87 ? -3.674 -3.507 -1.481 1.00 89.25 87 TYR A C 1
ATOM 688 O O . TYR A 1 87 ? -2.467 -3.621 -1.695 1.00 89.25 87 TYR A O 1
ATOM 696 N N . ASP A 1 88 ? -4.481 -4.570 -1.397 1.00 89.62 88 ASP A N 1
ATOM 697 C CA . ASP A 1 88 ? -4.018 -5.926 -1.716 1.00 89.62 88 ASP A CA 1
ATOM 698 C C . ASP A 1 88 ? -3.495 -6.004 -3.161 1.00 89.62 88 ASP A C 1
ATOM 700 O O . ASP A 1 88 ? -2.459 -6.618 -3.425 1.00 89.62 88 ASP A O 1
ATOM 704 N N . ASP A 1 89 ? -4.154 -5.308 -4.090 1.00 87.75 89 ASP A N 1
ATOM 705 C CA . ASP A 1 89 ? -3.732 -5.245 -5.491 1.00 87.75 89 ASP A CA 1
ATOM 706 C C . ASP A 1 89 ? -2.403 -4.496 -5.656 1.00 87.75 89 ASP A C 1
ATOM 708 O O . ASP A 1 89 ? -1.540 -4.929 -6.422 1.00 87.75 89 ASP A O 1
ATOM 712 N N . THR A 1 90 ? -2.183 -3.420 -4.896 1.00 86.94 90 THR A N 1
ATOM 713 C CA . THR A 1 90 ? -0.912 -2.680 -4.900 1.00 86.94 90 THR A CA 1
ATOM 714 C C . THR A 1 90 ? 0.252 -3.584 -4.473 1.00 86.94 90 THR A C 1
ATOM 716 O O . THR A 1 90 ? 1.306 -3.578 -5.117 1.00 86.94 90 THR A O 1
ATOM 719 N N . VAL A 1 91 ? 0.054 -4.431 -3.453 1.00 90.50 91 VAL A N 1
ATOM 720 C CA . VAL A 1 91 ? 1.047 -5.440 -3.040 1.00 90.50 91 VAL A CA 1
ATOM 721 C C . VAL A 1 91 ? 1.331 -6.425 -4.177 1.00 90.50 91 VAL A C 1
ATOM 723 O O . VAL A 1 91 ? 2.494 -6.676 -4.501 1.00 90.50 91 VAL A O 1
ATOM 726 N N . ILE A 1 92 ? 0.294 -6.949 -4.837 1.00 89.31 92 ILE A N 1
ATOM 727 C CA . ILE A 1 92 ? 0.447 -7.8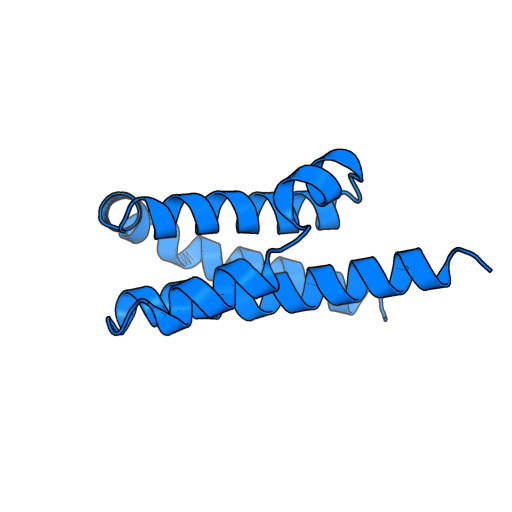79 -5.968 1.00 89.31 92 ILE A CA 1
ATOM 728 C C . ILE A 1 92 ? 1.241 -7.230 -7.111 1.00 89.31 92 ILE A C 1
ATOM 730 O O . ILE A 1 92 ? 2.162 -7.848 -7.656 1.00 89.31 92 ILE A O 1
ATOM 734 N N . ILE A 1 93 ? 0.923 -5.980 -7.456 1.00 86.62 93 ILE A N 1
ATOM 735 C CA . ILE A 1 93 ? 1.604 -5.217 -8.510 1.00 86.62 93 ILE A CA 1
ATOM 736 C C . ILE A 1 93 ? 3.088 -5.025 -8.168 1.00 86.62 93 ILE A C 1
ATOM 738 O O . ILE A 1 93 ? 3.952 -5.246 -9.025 1.00 86.62 93 ILE A O 1
ATOM 742 N N . TYR A 1 94 ? 3.408 -4.683 -6.917 1.00 88.94 94 TYR A N 1
ATOM 743 C CA . TYR A 1 94 ? 4.792 -4.554 -6.462 1.00 88.94 94 TYR A CA 1
ATOM 744 C C . TYR A 1 94 ? 5.561 -5.880 -6.514 1.00 88.94 94 TYR A C 1
ATOM 746 O O . TYR A 1 94 ? 6.691 -5.926 -7.012 1.00 88.94 94 TYR A O 1
ATOM 754 N N . LEU A 1 95 ? 4.955 -6.978 -6.058 1.00 88.75 95 LEU A N 1
ATOM 755 C CA . LEU A 1 95 ? 5.584 -8.298 -6.100 1.00 88.75 95 LEU A CA 1
ATOM 756 C C . LEU A 1 95 ? 5.862 -8.753 -7.541 1.00 88.75 95 LEU A C 1
ATOM 758 O O . LEU A 1 95 ? 6.941 -9.290 -7.820 1.00 88.75 95 LEU A O 1
ATOM 762 N N . ASP A 1 96 ? 4.944 -8.493 -8.476 1.00 87.62 96 ASP A N 1
ATOM 763 C CA . ASP A 1 96 ? 5.166 -8.767 -9.899 1.00 87.62 96 ASP A CA 1
ATOM 764 C C . ASP A 1 96 ? 6.290 -7.896 -10.484 1.00 87.62 96 ASP A C 1
ATOM 766 O O . ASP A 1 96 ? 7.177 -8.407 -11.176 1.00 87.62 96 ASP A O 1
ATOM 770 N N . TYR A 1 97 ? 6.319 -6.600 -10.157 1.00 87.75 97 TYR A N 1
ATOM 771 C CA . TYR A 1 97 ? 7.417 -5.706 -10.532 1.00 87.75 97 TYR A CA 1
ATOM 772 C C . TYR A 1 97 ? 8.773 -6.234 -10.033 1.00 87.75 97 TYR A C 1
ATOM 774 O O . TYR A 1 97 ? 9.716 -6.383 -10.820 1.00 87.75 97 TYR A O 1
ATOM 782 N N . LYS A 1 98 ? 8.865 -6.592 -8.745 1.00 87.31 98 LYS A N 1
ATOM 783 C CA . LYS A 1 98 ? 10.080 -7.137 -8.119 1.00 87.31 98 LYS A CA 1
ATOM 784 C C . LYS A 1 98 ? 10.534 -8.417 -8.815 1.00 87.31 98 LYS A C 1
ATOM 786 O O . LYS A 1 98 ? 11.720 -8.582 -9.105 1.00 87.31 98 LYS A O 1
ATOM 791 N N . LYS A 1 99 ? 9.595 -9.307 -9.147 1.00 87.50 99 LYS A N 1
ATOM 792 C CA . LYS A 1 99 ? 9.877 -10.535 -9.898 1.00 87.50 99 LYS A CA 1
ATOM 793 C C . LYS A 1 99 ? 10.440 -10.232 -11.287 1.00 87.50 99 LYS A C 1
ATOM 795 O O . LYS A 1 99 ? 11.452 -10.818 -11.663 1.00 87.50 99 LYS A O 1
ATOM 800 N N . ARG A 1 100 ? 9.837 -9.299 -12.032 1.00 83.69 100 ARG A N 1
ATOM 801 C CA . ARG A 1 100 ? 10.311 -8.898 -13.368 1.00 83.69 100 ARG A CA 1
ATOM 802 C C . ARG A 1 100 ? 11.721 -8.310 -13.329 1.00 83.69 100 ARG A C 1
ATOM 804 O O . ARG A 1 100 ? 12.548 -8.695 -14.151 1.00 83.69 100 ARG A O 1
ATOM 811 N N . LYS A 1 101 ? 12.027 -7.450 -12.353 1.00 80.56 101 LYS A N 1
ATOM 812 C CA . LYS A 1 101 ? 13.373 -6.876 -12.183 1.00 80.56 101 LYS A CA 1
ATOM 813 C C . LYS A 1 101 ? 14.408 -7.920 -11.777 1.00 80.56 101 LYS A C 1
ATOM 815 O O . LYS A 1 101 ? 15.497 -7.923 -12.335 1.00 80.56 101 LYS A O 1
ATOM 820 N N . ASN A 1 102 ? 14.054 -8.862 -10.904 1.00 67.25 102 ASN A N 1
ATOM 821 C CA . ASN A 1 102 ? 14.950 -9.961 -10.533 1.00 67.25 102 ASN A CA 1
ATOM 822 C C . ASN A 1 102 ? 15.195 -10.947 -11.689 1.00 67.25 102 ASN A C 1
ATOM 824 O O . ASN A 1 102 ? 16.279 -11.514 -11.794 1.00 67.25 102 ASN A O 1
ATOM 828 N N . CYS A 1 103 ? 14.216 -11.151 -12.576 1.00 55.22 103 CYS A N 1
ATOM 829 C CA . CYS A 1 103 ? 14.386 -11.978 -13.774 1.00 55.22 103 CYS A CA 1
ATOM 830 C C . CYS A 1 103 ? 15.166 -11.281 -14.901 1.00 55.22 103 CYS A C 1
ATOM 832 O O . CYS A 1 103 ? 15.707 -11.978 -15.753 1.00 55.22 103 CYS A O 1
ATOM 834 N N . ALA A 1 104 ? 15.254 -9.947 -14.906 1.00 53.78 104 ALA A N 1
ATOM 835 C CA . ALA A 1 104 ? 16.021 -9.177 -15.888 1.00 53.78 104 ALA A CA 1
ATOM 836 C C . ALA A 1 104 ? 17.546 -9.167 -15.625 1.00 53.78 104 ALA A C 1
ATOM 838 O O . ALA A 1 104 ? 18.292 -8.594 -16.412 1.00 53.78 104 ALA A O 1
ATOM 839 N N . VAL A 1 105 ? 18.017 -9.806 -14.544 1.00 47.09 105 VAL A N 1
ATOM 840 C CA . VAL A 1 105 ? 19.446 -9.944 -14.183 1.00 47.09 105 VAL A CA 1
ATOM 841 C C . VAL A 1 105 ? 20.020 -11.292 -14.668 1.00 47.09 105 VAL A C 1
ATOM 843 O O . VAL A 1 105 ? 20.808 -11.933 -13.976 1.00 47.09 105 VAL A O 1
ATOM 846 N N . LYS A 1 106 ? 19.613 -11.772 -15.847 1.00 36.03 106 LYS A N 1
ATOM 847 C CA . LYS A 1 106 ? 20.211 -12.954 -16.489 1.00 36.03 106 LYS A CA 1
ATOM 848 C C . LYS A 1 106 ? 20.582 -12.683 -17.933 1.00 36.03 106 LYS A C 1
ATOM 850 O O . LYS A 1 106 ? 19.721 -12.140 -18.655 1.00 36.03 106 LYS A O 1
#

Sequence (106 aa):
MNDKLSLIVFITFLVLRSVDVNAAGNTYYKLPEEIRGFVDVADSCEYGISINDEYFIKENCSDIEGELNSLKGKYSDKYILSILSIYDDTVIIYLDYKKRKNCAVK

Radius of gyration: 14.56 Å; chains: 1; bounding box: 38×27×37 Å